Protein AF-A0A804U6W8-F1 (afdb_monomer_lite)

InterPro domains:
  IPR002610 Peptidase S54, RHOMBOID-like [PTHR22936] (1-126)
  IPR022764 Peptidase S54, rhomboid domain [PF01694] (1-117)
  IPR035952 Rhomboid-like superfamily [G3DSA:1.20.1540.10] (1-120)
  IPR035952 Rhomboid-like superfamily [SSF144091] (1-120)

pLDDT: mean 83.21, std 14.09, range [45.53, 97.56]

Organism: Zea mays (NCBI:txid4577)

Secondary structure (DSSP, 8-state):
-HHHHHHHHHHHHHH-HHHHHHHHHHHHHHHHHHHHHH--S------THHHHHHHHHHHHHHHHHTTTT-TTHHHHHHHHHHHHHHHHHHTTSTT--HHHHHHHHHHHHHHHHHH--------SSSS------PPP-

Foldseek 3Di:
DVVLVVLLVVVCVVQNPVLSVVLLVVQQVQLVVQLVVPVPDPQPDDDSLSSSLLSLLLVLLLLVLPVPPDPCSVCVNVVSVVVLVVVLVVQVDPSRRSSSNVRSNVSSNVSSNVRVNDPDCPDPPPPPDPPPDDDDD

Structure (mmCIF, N/CA/C/O backbone):
data_AF-A0A804U6W8-F1
#
_entry.id   AF-A0A804U6W8-F1
#
loop_
_atom_site.group_PDB
_atom_site.id
_atom_site.type_symbol
_atom_site.label_atom_id
_atom_site.label_alt_id
_atom_site.label_comp_id
_atom_site.label_asym_id
_atom_site.label_entity_id
_atom_site.label_seq_id
_atom_site.pdbx_PDB_ins_code
_atom_site.Cartn_x
_atom_site.Cartn_y
_atom_site.Cartn_z
_atom_site.occupancy
_atom_site.B_iso_or_equiv
_atom_site.auth_seq_id
_atom_site.auth_comp_id
_atom_site.auth_asym_id
_atom_site.auth_atom_id
_atom_site.pdbx_PDB_model_num
ATOM 1 N N . MET A 1 1 ? -0.483 -8.636 -4.858 1.00 63.53 1 MET A N 1
ATOM 2 C CA . MET A 1 1 ? -1.729 -8.459 -5.642 1.00 63.53 1 MET A CA 1
ATOM 3 C C . MET A 1 1 ? -2.935 -9.108 -4.970 1.00 63.53 1 MET A C 1
ATOM 5 O O . MET A 1 1 ? -3.893 -8.393 -4.729 1.00 63.53 1 MET A O 1
ATOM 9 N N . LEU A 1 2 ? -2.887 -10.388 -4.567 1.00 73.88 2 LEU A N 1
ATOM 10 C CA . LEU A 1 2 ? -3.975 -11.019 -3.788 1.00 73.88 2 LEU A CA 1
ATOM 11 C C . LEU A 1 2 ? -4.345 -10.239 -2.513 1.00 73.88 2 LEU A C 1
ATOM 13 O O . LEU A 1 2 ? -5.516 -9.986 -2.267 1.00 73.88 2 LEU A O 1
ATOM 17 N N . SER A 1 3 ? -3.352 -9.764 -1.754 1.00 72.38 3 SER A N 1
ATOM 18 C CA . SER A 1 3 ? -3.572 -8.908 -0.577 1.00 72.38 3 SER A CA 1
ATOM 19 C C . SER A 1 3 ? -4.372 -7.634 -0.882 1.00 72.38 3 SER A C 1
ATOM 21 O O . SER A 1 3 ? -5.186 -7.208 -0.070 1.00 72.38 3 SER A O 1
ATOM 23 N N . LEU A 1 4 ? -4.178 -7.047 -2.067 1.00 76.88 4 LEU A N 1
ATOM 24 C CA . LEU A 1 4 ? -4.858 -5.823 -2.495 1.00 76.88 4 LEU A CA 1
ATOM 25 C C . LEU A 1 4 ? -6.318 -6.087 -2.868 1.00 76.88 4 LEU A C 1
ATOM 27 O O . LEU A 1 4 ? -7.160 -5.227 -2.630 1.00 76.88 4 LEU A O 1
ATOM 31 N N . LEU A 1 5 ? -6.632 -7.286 -3.372 1.00 79.38 5 LEU A N 1
ATOM 32 C CA . LEU A 1 5 ? -8.016 -7.710 -3.588 1.00 79.38 5 LEU A CA 1
ATOM 33 C C . LEU A 1 5 ? -8.771 -7.812 -2.261 1.00 79.38 5 LEU A C 1
ATOM 35 O O . LEU A 1 5 ? -9.872 -7.286 -2.156 1.00 79.38 5 LEU A O 1
ATOM 39 N N . PHE A 1 6 ? -8.165 -8.400 -1.224 1.00 85.50 6 PHE A N 1
ATOM 40 C CA . PHE A 1 6 ? -8.788 -8.455 0.104 1.00 85.50 6 PHE A CA 1
ATOM 41 C C . PHE A 1 6 ? -9.032 -7.061 0.695 1.00 85.50 6 PHE A C 1
ATOM 43 O O . PHE A 1 6 ? -10.078 -6.825 1.297 1.00 85.50 6 PHE A O 1
ATOM 50 N N . ILE A 1 7 ? -8.100 -6.123 0.491 1.00 85.94 7 ILE A N 1
ATOM 51 C CA . ILE A 1 7 ? -8.276 -4.723 0.904 1.00 85.94 7 ILE A CA 1
ATOM 52 C C . ILE A 1 7 ? -9.435 -4.072 0.141 1.00 85.94 7 ILE A C 1
ATOM 54 O O . ILE A 1 7 ? -10.284 -3.438 0.763 1.00 85.94 7 ILE A O 1
ATOM 58 N N . GLY A 1 8 ? -9.501 -4.262 -1.179 1.00 87.56 8 GLY A N 1
ATOM 59 C CA . GLY A 1 8 ? -10.590 -3.748 -2.009 1.00 87.56 8 GLY A CA 1
ATOM 60 C C . GLY A 1 8 ? -11.956 -4.279 -1.579 1.00 87.56 8 GLY A C 1
ATOM 61 O O . GLY A 1 8 ? -12.856 -3.482 -1.337 1.00 87.56 8 GLY A O 1
ATOM 62 N N . ILE A 1 9 ? -12.082 -5.596 -1.381 1.00 88.12 9 ILE A N 1
ATOM 63 C CA . ILE A 1 9 ? -13.323 -6.238 -0.912 1.00 88.12 9 ILE A CA 1
ATOM 64 C C . ILE A 1 9 ? -13.733 -5.684 0.457 1.00 88.12 9 ILE A C 1
ATOM 66 O O . ILE A 1 9 ? -14.895 -5.339 0.661 1.00 88.12 9 ILE A O 1
ATOM 70 N N . ARG A 1 10 ? -12.783 -5.542 1.390 1.00 89.31 10 ARG A N 1
ATOM 71 C CA . ARG A 1 10 ? -13.058 -4.977 2.719 1.00 89.31 10 ARG A CA 1
ATOM 72 C C . ARG A 1 10 ? -13.564 -3.538 2.629 1.00 89.31 10 ARG A C 1
ATOM 74 O O . ARG A 1 10 ? -14.521 -3.184 3.313 1.00 89.31 10 ARG A O 1
ATOM 81 N N . LEU A 1 11 ? -12.920 -2.702 1.817 1.00 89.62 11 LEU A N 1
ATOM 82 C CA . LEU A 1 11 ? -13.351 -1.321 1.606 1.00 89.62 11 LEU A CA 1
ATOM 83 C C . LEU A 1 11 ? -14.737 -1.273 0.946 1.00 89.62 11 LEU A C 1
ATOM 85 O O . LEU A 1 11 ? -15.576 -0.465 1.342 1.00 89.62 11 LEU A O 1
ATOM 89 N N . GLU A 1 12 ? -15.003 -2.153 -0.018 1.00 92.19 12 GLU A N 1
ATOM 90 C CA . GLU A 1 12 ? -16.285 -2.226 -0.721 1.00 92.19 12 GLU A CA 1
ATOM 91 C C . GLU A 1 12 ? -17.426 -2.602 0.225 1.00 92.19 12 GLU A C 1
ATOM 93 O O . GLU A 1 12 ? -18.446 -1.916 0.250 1.00 92.19 12 GLU A O 1
ATOM 98 N N . GLN A 1 13 ? -17.225 -3.613 1.071 1.00 89.38 13 GLN A N 1
ATOM 99 C CA . GLN A 1 13 ? -18.194 -4.012 2.096 1.00 89.38 13 GLN A CA 1
ATOM 100 C C . GLN A 1 13 ? -18.493 -2.879 3.088 1.00 89.38 13 GLN A C 1
ATOM 102 O O . GLN A 1 13 ? -19.607 -2.767 3.591 1.00 89.38 13 GLN A O 1
ATOM 107 N N . GLN A 1 14 ? -17.508 -2.023 3.369 1.00 88.44 14 GLN A N 1
ATOM 108 C CA . GLN A 1 14 ? -17.630 -0.963 4.367 1.00 88.44 14 GLN A CA 1
ATOM 109 C C . GLN A 1 14 ? -18.202 0.357 3.838 1.00 88.44 14 GLN A C 1
ATOM 111 O O . GLN A 1 14 ? -18.804 1.104 4.612 1.00 88.44 14 GLN A O 1
ATOM 116 N N . PHE A 1 15 ? -17.973 0.682 2.566 1.00 90.06 15 PHE A N 1
ATOM 117 C CA . PHE A 1 15 ? -18.307 1.993 1.992 1.00 90.06 15 PHE A CA 1
ATOM 118 C C . PHE A 1 15 ? -19.175 1.917 0.732 1.00 90.06 15 PHE A C 1
ATOM 120 O O . PHE A 1 15 ? -19.646 2.951 0.254 1.00 90.06 15 PHE A O 1
ATOM 127 N N . GLY A 1 16 ? -19.415 0.714 0.216 1.00 91.94 16 GLY A N 1
ATOM 128 C CA . GLY A 1 16 ? -20.188 0.457 -0.990 1.00 91.94 16 GLY A CA 1
ATOM 129 C C . GLY A 1 16 ? -19.356 0.525 -2.272 1.00 91.94 16 GLY A C 1
ATOM 130 O O . GLY A 1 16 ? -18.400 1.299 -2.398 1.00 91.94 16 GLY A O 1
ATOM 131 N N . PHE A 1 17 ? -19.782 -0.259 -3.264 1.00 92.75 17 PHE A N 1
ATOM 132 C CA . PHE A 1 17 ? -19.093 -0.414 -4.548 1.00 92.75 17 PHE A CA 1
ATOM 133 C C . PHE A 1 17 ? -18.929 0.900 -5.321 1.00 92.75 17 PHE A C 1
ATOM 135 O O . PHE A 1 17 ? -17.922 1.086 -5.992 1.00 92.75 17 PHE A O 1
ATOM 142 N N . VAL A 1 18 ? -19.872 1.845 -5.207 1.00 94.25 18 VAL A N 1
ATOM 143 C CA . VAL A 1 18 ? -19.809 3.122 -5.942 1.00 94.25 18 VAL A CA 1
ATOM 144 C C . VAL A 1 18 ? -18.608 3.953 -5.498 1.00 94.25 18 VAL A C 1
ATOM 146 O O . VAL A 1 18 ? -17.856 4.455 -6.331 1.00 94.25 18 VAL A O 1
ATOM 149 N N . ARG A 1 19 ? -18.399 4.083 -4.181 1.00 94.50 19 ARG A N 1
ATOM 150 C CA . ARG A 1 19 ? -17.303 4.892 -3.627 1.00 94.50 19 ARG A CA 1
ATOM 151 C C . ARG A 1 19 ? -15.958 4.249 -3.922 1.00 94.50 19 ARG A C 1
ATOM 153 O O . ARG A 1 19 ? -15.039 4.932 -4.361 1.00 94.50 19 ARG A O 1
ATOM 160 N N . ILE A 1 20 ? -15.861 2.936 -3.731 1.00 94.75 20 ILE A N 1
ATOM 161 C CA . ILE A 1 20 ? -14.616 2.201 -3.968 1.00 94.75 20 ILE A CA 1
ATOM 162 C C . ILE A 1 20 ? -14.294 2.110 -5.457 1.00 94.75 20 ILE A C 1
ATOM 164 O O . ILE A 1 20 ? -13.144 2.315 -5.835 1.00 94.75 20 ILE A O 1
ATOM 168 N N . GLY A 1 21 ? -15.298 1.915 -6.312 1.00 94.69 21 GLY A N 1
ATOM 169 C CA . GLY A 1 21 ? -15.151 1.976 -7.763 1.00 94.69 21 GLY A CA 1
ATOM 170 C C . GLY A 1 21 ? -14.673 3.350 -8.236 1.00 94.69 21 GLY A C 1
ATOM 171 O O . GLY A 1 21 ? -13.746 3.428 -9.040 1.00 94.69 21 GLY A O 1
ATOM 172 N N . ALA A 1 22 ? -15.227 4.437 -7.687 1.00 96.12 22 ALA A N 1
ATOM 173 C CA . ALA A 1 22 ? -14.770 5.792 -7.991 1.00 96.12 22 ALA A CA 1
ATOM 174 C C . ALA A 1 22 ? -13.314 6.023 -7.555 1.00 96.12 22 ALA A C 1
ATOM 176 O O . ALA A 1 22 ? -12.519 6.522 -8.351 1.00 96.12 22 ALA A O 1
ATOM 177 N N . ILE A 1 23 ? -12.943 5.613 -6.334 1.00 96.44 23 ILE A N 1
ATOM 178 C CA . ILE A 1 23 ? -11.553 5.683 -5.854 1.00 96.44 23 ILE A CA 1
ATOM 179 C C . ILE A 1 23 ? -10.637 4.890 -6.785 1.00 96.44 23 ILE A C 1
ATOM 181 O O . ILE A 1 23 ? -9.629 5.419 -7.237 1.00 96.44 23 ILE A O 1
ATOM 185 N N . TYR A 1 24 ? -11.000 3.654 -7.123 1.00 95.56 24 TYR A N 1
ATOM 186 C CA . TYR A 1 24 ? -10.202 2.789 -7.985 1.00 95.56 24 TYR A CA 1
ATOM 187 C C . TYR A 1 24 ? -9.947 3.425 -9.359 1.00 95.56 24 TYR A C 1
ATOM 189 O O . TYR A 1 24 ? -8.796 3.546 -9.784 1.00 95.56 24 TYR A O 1
ATOM 197 N N . LEU A 1 25 ? -11.002 3.884 -10.038 1.00 95.81 25 LEU A N 1
ATOM 198 C CA . LEU A 1 25 ? -10.894 4.474 -11.374 1.00 95.81 25 LEU A CA 1
ATOM 199 C C . LEU A 1 25 ? -10.097 5.782 -11.362 1.00 95.81 25 LEU A C 1
ATOM 201 O O . LEU A 1 25 ? -9.192 5.961 -12.179 1.00 95.81 25 LEU A O 1
ATOM 205 N N . LEU A 1 26 ? -10.395 6.679 -10.420 1.00 97.12 26 LEU A N 1
ATOM 206 C CA . LEU A 1 26 ? -9.719 7.972 -10.327 1.00 97.12 26 LEU A CA 1
ATOM 207 C C . LEU A 1 26 ? -8.262 7.828 -9.888 1.00 97.12 26 LEU A C 1
ATOM 209 O O . LEU A 1 26 ? -7.409 8.547 -10.399 1.00 97.12 26 LEU A O 1
ATOM 213 N N . SER A 1 27 ? -7.947 6.884 -9.004 1.00 96.69 27 SER A N 1
ATOM 214 C CA . SER A 1 27 ? -6.562 6.559 -8.666 1.00 96.69 27 SER A CA 1
ATOM 215 C C . SER A 1 27 ? -5.805 5.951 -9.838 1.00 96.69 27 SER A C 1
ATOM 217 O O . SER A 1 27 ? -4.647 6.300 -10.049 1.00 96.69 27 SER A O 1
ATOM 219 N N . GLY A 1 28 ? -6.440 5.085 -10.633 1.00 94.75 28 GLY A N 1
ATOM 220 C CA . GLY A 1 28 ? -5.851 4.602 -11.883 1.00 94.75 28 GLY A CA 1
ATOM 221 C C . GLY A 1 28 ? -5.496 5.762 -12.811 1.00 94.75 28 GLY A C 1
ATOM 222 O O . GLY A 1 28 ? -4.355 5.868 -13.256 1.00 94.75 28 GLY A O 1
ATOM 223 N N . PHE A 1 29 ? -6.440 6.685 -13.008 1.00 95.06 29 PHE A N 1
ATOM 224 C CA . PHE A 1 29 ? -6.232 7.890 -13.807 1.00 95.06 29 PHE A CA 1
ATOM 225 C C . PHE A 1 29 ? -5.121 8.792 -13.248 1.00 95.06 29 PHE A C 1
ATOM 227 O O . PHE A 1 29 ? -4.215 9.171 -13.985 1.00 95.06 29 PHE A O 1
ATOM 234 N N . GLY A 1 30 ? -5.137 9.095 -11.948 1.00 95.00 30 GLY A N 1
ATOM 235 C CA . GLY A 1 30 ? -4.108 9.907 -11.291 1.00 95.00 30 GLY A CA 1
ATOM 236 C C . GLY A 1 30 ? -2.712 9.285 -11.370 1.00 95.00 30 GLY A C 1
ATOM 237 O O . GLY A 1 30 ? -1.732 9.988 -11.616 1.00 95.00 30 GLY A O 1
ATOM 238 N N . GLY A 1 31 ? -2.626 7.956 -11.262 1.00 93.62 31 GLY A N 1
ATOM 239 C CA . GLY A 1 31 ? -1.407 7.195 -11.526 1.00 93.62 31 GLY A CA 1
ATOM 240 C C . GLY A 1 31 ? -0.925 7.352 -12.967 1.00 93.62 31 GLY A C 1
ATOM 241 O O . GLY A 1 31 ? 0.232 7.704 -13.184 1.00 93.62 31 GLY A O 1
ATOM 242 N N . SER A 1 32 ? -1.805 7.163 -13.953 1.00 92.38 32 SER A N 1
ATOM 243 C CA . SER A 1 32 ? -1.467 7.343 -15.372 1.00 92.38 32 SER A CA 1
ATOM 244 C C . SER A 1 32 ? -1.030 8.770 -15.705 1.00 92.38 32 SER A C 1
ATOM 246 O O . SER A 1 32 ? -0.101 8.951 -16.486 1.00 92.38 32 SER A O 1
ATOM 248 N N . VAL A 1 33 ? -1.647 9.785 -15.094 1.00 92.75 33 VAL A N 1
ATOM 249 C CA . VAL A 1 33 ? -1.231 11.185 -15.259 1.00 92.75 33 VAL A CA 1
ATOM 250 C C . VAL A 1 33 ? 0.169 11.399 -14.686 1.00 92.75 33 VAL A C 1
ATOM 252 O O . VAL A 1 33 ? 1.022 11.952 -15.378 1.00 92.75 33 VAL A O 1
ATOM 255 N N . LEU A 1 34 ? 0.444 10.937 -13.459 1.00 92.12 34 LEU A N 1
ATOM 256 C CA . LEU A 1 34 ? 1.776 11.098 -12.866 1.00 92.12 34 LEU A CA 1
ATOM 257 C C . LEU A 1 34 ? 2.841 10.341 -13.672 1.00 92.12 34 LEU A C 1
ATOM 259 O O . LEU A 1 34 ? 3.910 10.877 -13.947 1.00 92.12 34 LEU A O 1
ATOM 263 N N . SER A 1 35 ? 2.516 9.132 -14.118 1.00 90.25 35 SER A N 1
ATOM 264 C CA . SER A 1 35 ? 3.337 8.349 -15.036 1.00 90.25 35 SER A CA 1
ATOM 265 C C . SER A 1 35 ? 3.684 9.124 -16.309 1.00 90.25 35 SER A C 1
ATOM 267 O O . SER A 1 35 ? 4.861 9.322 -16.604 1.00 90.25 35 SER A O 1
ATOM 269 N N . ALA A 1 36 ? 2.680 9.656 -17.012 1.00 88.19 36 ALA A N 1
ATOM 270 C CA . ALA A 1 36 ? 2.870 10.394 -18.260 1.00 88.19 36 ALA A CA 1
ATOM 271 C C . ALA A 1 36 ? 3.692 11.684 -18.092 1.00 88.19 36 ALA A C 1
ATOM 273 O O . ALA A 1 36 ? 4.386 12.097 -19.020 1.00 88.19 36 ALA A O 1
ATOM 274 N N . LEU A 1 37 ? 3.634 12.322 -16.920 1.00 89.12 37 LEU A N 1
ATOM 275 C CA . LEU A 1 37 ? 4.398 13.540 -16.639 1.00 89.12 37 LEU A CA 1
ATOM 276 C C . LEU A 1 37 ? 5.888 13.269 -16.380 1.00 89.12 37 LEU A C 1
ATOM 278 O O . LEU A 1 37 ? 6.725 14.110 -16.715 1.00 89.12 37 LEU A O 1
ATOM 282 N N . PHE A 1 38 ? 6.228 12.125 -15.779 1.00 86.69 38 PHE A N 1
ATOM 283 C CA . PHE A 1 38 ? 7.590 11.837 -15.314 1.00 86.69 38 PHE A CA 1
ATOM 284 C C . PHE A 1 38 ? 8.332 10.776 -16.139 1.00 86.69 38 PHE A C 1
ATOM 286 O O . PHE A 1 38 ? 9.565 10.822 -16.219 1.00 86.69 38 PHE A O 1
ATOM 293 N N . LEU A 1 39 ? 7.630 9.855 -16.804 1.00 80.38 39 LEU A N 1
ATOM 294 C CA . LEU A 1 39 ? 8.243 8.899 -17.726 1.00 80.38 39 LEU A CA 1
ATOM 295 C C . LEU A 1 39 ? 8.605 9.596 -19.041 1.00 80.38 39 LEU A C 1
ATOM 297 O O . LEU A 1 39 ? 7.827 9.668 -19.986 1.00 80.38 39 LEU A O 1
ATOM 301 N N . ARG A 1 40 ? 9.835 10.110 -19.110 1.00 66.81 40 ARG A N 1
ATOM 302 C CA . ARG A 1 40 ? 10.314 10.931 -20.233 1.00 66.81 40 ARG A CA 1
ATOM 303 C C . ARG A 1 40 ? 10.665 10.148 -21.517 1.00 66.81 40 ARG A C 1
ATOM 305 O O . ARG A 1 40 ? 10.942 10.780 -22.525 1.00 66.81 40 ARG A O 1
ATOM 312 N N . ASN A 1 41 ? 10.633 8.811 -21.532 1.00 60.94 41 ASN A N 1
ATOM 313 C CA . ASN A 1 41 ? 11.150 8.009 -22.657 1.00 60.94 41 ASN A CA 1
ATOM 314 C C . ASN A 1 41 ? 10.293 6.767 -22.967 1.00 60.94 41 ASN A C 1
ATOM 316 O O . ASN A 1 41 ? 10.580 5.732 -22.393 1.00 60.94 41 ASN A O 1
ATOM 320 N N . ASN A 1 42 ? 9.303 6.822 -23.871 1.00 59.66 42 ASN A N 1
ATOM 321 C CA . ASN A 1 42 ? 8.641 5.672 -24.546 1.00 59.66 42 ASN A CA 1
ATOM 322 C C . ASN A 1 42 ? 8.266 4.413 -23.718 1.00 59.66 42 ASN A C 1
ATOM 324 O O . ASN A 1 42 ? 7.958 3.368 -24.292 1.00 59.66 42 ASN A O 1
ATOM 328 N N . TYR A 1 43 ? 8.248 4.482 -22.388 1.00 64.56 43 TYR A N 1
ATOM 329 C CA . TYR A 1 43 ? 7.811 3.393 -21.532 1.00 64.56 43 TYR A CA 1
ATOM 330 C C . TYR A 1 43 ? 6.291 3.416 -21.502 1.00 64.56 43 TYR A C 1
ATOM 332 O O . TYR A 1 43 ? 5.671 4.339 -20.978 1.00 64.56 43 TYR A O 1
ATOM 340 N N . ILE A 1 44 ? 5.693 2.389 -22.095 1.00 66.44 44 ILE A N 1
ATOM 341 C CA . ILE A 1 44 ? 4.259 2.153 -22.006 1.00 66.44 44 ILE A CA 1
ATOM 342 C C . ILE A 1 44 ? 3.977 1.694 -20.576 1.00 66.44 44 ILE A C 1
ATOM 344 O O . ILE A 1 44 ? 4.233 0.545 -20.219 1.00 66.44 44 ILE A O 1
ATOM 348 N N . SER A 1 45 ? 3.469 2.606 -19.753 1.00 68.06 45 SER A N 1
ATOM 349 C CA . SER A 1 45 ? 2.924 2.258 -18.448 1.00 68.06 45 SER A CA 1
ATOM 350 C C . SER A 1 45 ? 1.461 1.878 -18.601 1.00 68.06 45 SER A C 1
ATOM 352 O O . SER A 1 45 ? 0.595 2.718 -18.848 1.00 68.06 45 SER A O 1
ATOM 354 N N . VAL A 1 46 ? 1.189 0.582 -18.493 1.00 70.38 46 VAL A N 1
ATOM 355 C CA . VAL A 1 46 ? -0.164 0.031 -18.485 1.00 70.38 46 VAL A CA 1
ATOM 356 C C . VAL A 1 46 ? -0.251 -0.938 -17.322 1.00 70.38 46 VAL A C 1
ATOM 358 O O . VAL A 1 46 ? 0.536 -1.876 -17.214 1.00 70.38 46 VAL A O 1
ATOM 361 N N . GLY A 1 47 ? -1.222 -0.726 -16.441 1.00 78.62 47 GLY A N 1
ATOM 362 C CA . GLY A 1 47 ? -1.451 -1.655 -15.350 1.00 78.62 47 GLY A CA 1
ATOM 363 C C . GLY A 1 47 ? -2.532 -1.205 -14.384 1.00 78.62 47 GLY A C 1
ATOM 364 O O . GLY A 1 47 ? -2.661 -0.032 -14.048 1.00 78.62 47 GLY A O 1
ATOM 365 N N . ALA A 1 48 ? -3.260 -2.185 -13.856 1.00 84.88 48 ALA A N 1
ATOM 366 C CA . ALA A 1 48 ? -4.218 -1.998 -12.769 1.00 84.88 48 ALA A CA 1
ATOM 367 C C . ALA A 1 48 ? -3.547 -1.614 -11.432 1.00 84.88 48 ALA A C 1
ATOM 369 O O . ALA A 1 48 ? -4.225 -1.247 -10.473 1.00 84.88 48 ALA A O 1
ATOM 370 N N . SER A 1 49 ? -2.217 -1.708 -11.336 1.00 89.19 49 SER A N 1
ATOM 371 C CA . SER A 1 49 ? -1.487 -1.505 -10.085 1.00 89.19 49 SER A CA 1
ATOM 372 C C . SER A 1 49 ? -1.610 -0.084 -9.542 1.00 89.19 49 SER A C 1
ATOM 374 O O . SER A 1 49 ? -1.728 0.062 -8.332 1.00 89.19 49 SER A O 1
ATOM 376 N N . GLY A 1 50 ? -1.651 0.951 -10.391 1.00 90.94 50 GLY A N 1
ATOM 377 C CA . GLY A 1 50 ? -1.849 2.333 -9.927 1.00 90.94 50 GLY A CA 1
ATOM 378 C C . GLY A 1 50 ? -3.170 2.496 -9.166 1.00 90.94 50 GLY A C 1
ATOM 379 O O . GLY A 1 50 ? -3.202 3.024 -8.056 1.00 90.94 50 GLY A O 1
ATOM 380 N N . ALA A 1 51 ? -4.248 1.920 -9.700 1.00 93.31 51 ALA A N 1
ATOM 381 C CA . ALA A 1 51 ? -5.552 1.900 -9.044 1.00 93.31 51 ALA A CA 1
ATOM 382 C C . ALA A 1 51 ? -5.534 1.120 -7.715 1.00 93.31 51 ALA A C 1
ATOM 384 O O . ALA A 1 51 ? -6.084 1.580 -6.714 1.00 93.31 51 ALA A O 1
ATOM 385 N N . LEU A 1 52 ? -4.839 -0.024 -7.661 1.00 93.00 52 LEU A N 1
ATOM 386 C CA . LEU A 1 52 ? -4.687 -0.804 -6.425 1.00 93.00 52 LEU A CA 1
ATOM 387 C C . LEU A 1 52 ? -3.871 -0.063 -5.351 1.00 93.00 52 LEU A C 1
ATOM 389 O O . LEU A 1 52 ? -4.204 -0.132 -4.168 1.00 93.00 52 LEU A O 1
ATOM 393 N N . PHE A 1 53 ? -2.834 0.675 -5.749 1.00 93.81 53 PHE A N 1
ATOM 394 C CA . PHE A 1 53 ? -2.110 1.579 -4.851 1.00 93.81 53 PHE A CA 1
ATOM 395 C C . PHE A 1 53 ? -3.002 2.713 -4.343 1.00 93.81 53 PHE A C 1
ATOM 397 O O . PHE A 1 53 ? -2.892 3.110 -3.185 1.00 93.81 53 PHE A O 1
ATOM 404 N N . GLY A 1 54 ? -3.942 3.177 -5.163 1.00 95.44 54 GLY A N 1
ATOM 405 C CA . GLY A 1 54 ? -5.002 4.074 -4.721 1.00 95.44 54 GLY A CA 1
ATOM 406 C C . GLY A 1 54 ? -5.864 3.513 -3.604 1.00 95.44 54 GLY A C 1
ATOM 407 O O . GLY A 1 54 ? -6.116 4.205 -2.620 1.00 95.44 54 GLY A O 1
ATOM 408 N N . LEU A 1 55 ? -6.245 2.238 -3.692 1.00 95.25 55 LEU A N 1
ATOM 409 C CA . LEU A 1 55 ? -6.979 1.583 -2.609 1.00 95.25 55 LEU A CA 1
ATOM 410 C C . LEU A 1 55 ? -6.154 1.527 -1.313 1.00 95.25 55 LEU A C 1
ATOM 412 O O . LEU A 1 55 ? -6.700 1.820 -0.250 1.00 95.25 55 LEU A O 1
ATOM 416 N N . LEU A 1 56 ? -4.842 1.260 -1.389 1.00 94.44 56 LEU A N 1
ATOM 417 C CA . LEU A 1 56 ? -3.943 1.364 -0.225 1.00 94.44 56 LEU A CA 1
ATOM 418 C C . LEU A 1 56 ? -3.908 2.777 0.364 1.00 94.44 56 LEU A C 1
ATOM 420 O O . LEU A 1 56 ? -3.989 2.930 1.582 1.00 94.44 56 LEU A O 1
ATOM 424 N N . GLY A 1 57 ? -3.808 3.800 -0.489 1.00 95.75 57 GLY A N 1
ATOM 425 C CA . GLY A 1 57 ? -3.861 5.199 -0.068 1.00 95.75 57 GLY A CA 1
ATOM 426 C C . GLY A 1 57 ? -5.167 5.512 0.651 1.00 95.75 57 GLY A C 1
ATOM 427 O O . GLY A 1 57 ? -5.152 6.049 1.755 1.00 95.75 57 GLY A O 1
ATOM 428 N N . SER A 1 58 ? -6.296 5.090 0.083 1.00 95.31 58 SER A N 1
ATOM 429 C CA . SER A 1 58 ? -7.610 5.311 0.687 1.00 95.31 58 SER A CA 1
ATOM 430 C C . SER A 1 58 ? -7.779 4.585 2.027 1.00 95.31 58 SER A C 1
ATOM 432 O O . SER A 1 58 ? -8.340 5.153 2.960 1.00 95.31 58 SER A O 1
ATOM 434 N N . MET A 1 59 ? -7.222 3.375 2.163 1.00 92.75 59 MET A N 1
ATOM 435 C CA . MET A 1 59 ? -7.187 2.637 3.426 1.00 92.75 59 MET A CA 1
ATOM 436 C C . MET A 1 59 ? -6.335 3.354 4.478 1.00 92.75 59 MET A C 1
ATOM 438 O O . MET A 1 59 ? -6.708 3.372 5.650 1.00 92.75 59 MET A O 1
ATOM 442 N N . LEU A 1 60 ? -5.213 3.964 4.082 1.00 93.81 60 LEU A N 1
ATOM 443 C CA . LEU A 1 60 ? -4.411 4.763 5.005 1.00 93.81 60 LEU A CA 1
ATOM 444 C C . LEU A 1 60 ? -5.206 5.979 5.492 1.00 93.81 60 LEU A C 1
ATOM 446 O O . LEU A 1 60 ? -5.236 6.230 6.693 1.00 93.81 60 LEU A O 1
ATOM 450 N N . SER A 1 61 ? -5.906 6.684 4.603 1.00 93.88 61 SER A N 1
ATOM 451 C CA . SER A 1 61 ? -6.776 7.802 4.991 1.00 93.88 61 SER A CA 1
ATOM 452 C C . SER A 1 61 ? -7.909 7.359 5.912 1.00 93.88 61 SER A C 1
ATOM 454 O O . SER A 1 61 ? -8.149 8.002 6.928 1.00 93.88 61 SER A O 1
ATOM 456 N N . GLU A 1 62 ? -8.556 6.226 5.625 1.00 91.69 62 GLU A N 1
ATOM 457 C CA . GLU A 1 62 ? -9.593 5.638 6.484 1.00 91.69 62 GLU A CA 1
ATOM 458 C C . GLU A 1 62 ? -9.076 5.366 7.896 1.00 91.69 62 GLU A C 1
ATOM 460 O O . GLU A 1 62 ? -9.736 5.711 8.874 1.00 91.69 62 GLU A O 1
ATOM 465 N N . LEU A 1 63 ? -7.876 4.797 7.998 1.00 90.12 63 LEU A N 1
ATOM 466 C CA . LEU A 1 63 ? -7.230 4.481 9.264 1.00 90.12 63 LEU A CA 1
ATOM 467 C C . LEU A 1 63 ? -6.850 5.746 10.047 1.00 90.12 63 LEU A C 1
ATOM 469 O O . LEU A 1 63 ? -6.991 5.776 11.270 1.00 90.12 63 LEU A O 1
ATOM 473 N N . LEU A 1 64 ? -6.415 6.800 9.349 1.00 90.81 64 LEU A N 1
ATOM 474 C CA . LEU A 1 64 ? -6.135 8.107 9.950 1.00 90.81 64 LEU A CA 1
ATOM 475 C C . LEU A 1 64 ? -7.413 8.800 10.444 1.00 90.81 64 LEU A C 1
ATOM 477 O O . LEU A 1 64 ? -7.400 9.413 11.508 1.00 90.81 64 LEU A O 1
ATOM 481 N N . MET A 1 65 ? -8.523 8.679 9.712 1.00 88.38 65 MET A N 1
ATOM 482 C CA . MET A 1 65 ? -9.806 9.290 10.080 1.00 88.38 65 MET A CA 1
ATOM 483 C C . MET A 1 65 ? -10.532 8.527 11.190 1.00 88.38 65 MET A C 1
ATOM 485 O O . MET A 1 65 ? -11.116 9.137 12.081 1.00 88.38 65 MET A O 1
ATOM 489 N N . ASN A 1 66 ? -10.483 7.194 11.162 1.00 82.94 66 ASN A N 1
ATOM 490 C CA . ASN A 1 66 ? -11.170 6.309 12.108 1.00 82.94 66 ASN A CA 1
ATOM 491 C C . ASN A 1 66 ? -10.224 5.762 13.183 1.00 82.94 66 ASN A C 1
ATOM 493 O O . ASN A 1 66 ? -10.391 4.646 13.684 1.00 82.94 66 ASN A O 1
ATOM 497 N N . TRP A 1 67 ? -9.236 6.573 13.563 1.00 77.25 67 TRP A N 1
ATOM 498 C CA . TRP A 1 67 ? -8.166 6.231 14.501 1.00 77.25 67 TRP A CA 1
ATOM 499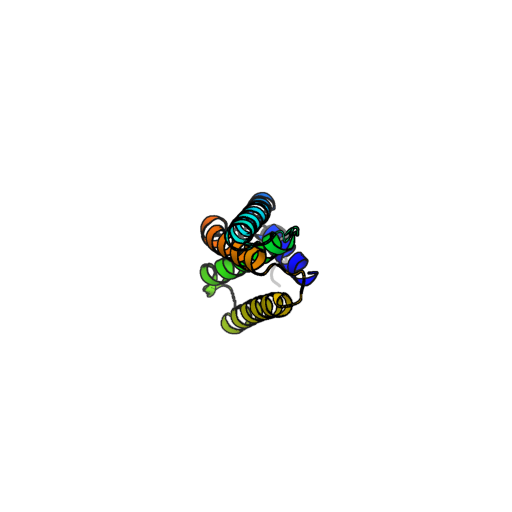 C C . TRP A 1 67 ? -8.664 5.599 15.808 1.00 77.25 67 TRP A C 1
ATOM 501 O O . TRP A 1 67 ? -7.990 4.765 16.417 1.00 77.25 67 TRP A O 1
ATOM 511 N N . THR A 1 68 ? -9.854 5.979 16.270 1.00 76.25 68 THR A N 1
ATOM 512 C CA . THR A 1 68 ? -10.438 5.521 17.536 1.00 76.25 68 THR A CA 1
ATOM 513 C C . THR A 1 68 ? -10.922 4.071 17.498 1.00 76.25 68 THR A C 1
ATOM 515 O O . THR A 1 68 ? -10.863 3.418 18.537 1.00 76.25 68 THR A O 1
ATOM 518 N N . ILE A 1 69 ? -11.301 3.539 16.330 1.00 75.94 69 ILE A N 1
ATOM 519 C CA . ILE A 1 69 ? -11.926 2.210 16.182 1.00 75.94 69 ILE A CA 1
ATOM 520 C C . ILE A 1 69 ? -10.909 1.067 16.341 1.00 75.94 69 ILE A C 1
ATOM 522 O O . ILE A 1 69 ? -11.238 -0.012 16.827 1.00 75.94 69 ILE A O 1
ATOM 526 N N . TYR A 1 70 ? -9.653 1.291 15.959 1.00 74.19 70 TYR A N 1
ATOM 527 C CA . TYR A 1 70 ? -8.632 0.244 15.956 1.00 74.19 70 TYR A CA 1
ATOM 528 C C . TYR A 1 70 ? -7.984 0.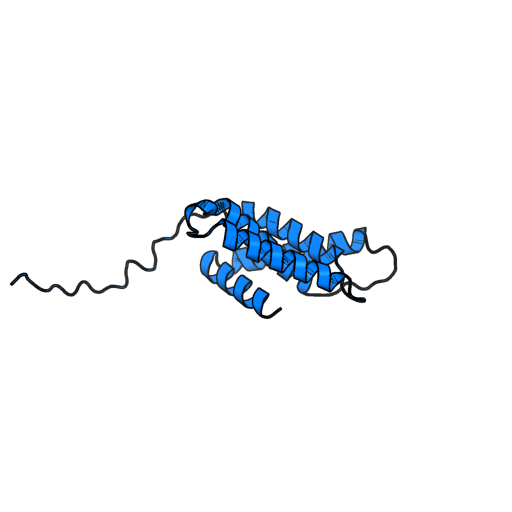075 17.340 1.00 74.19 70 TYR A C 1
ATOM 530 O O . TYR A 1 70 ? -7.519 1.048 17.941 1.00 74.19 70 TYR A O 1
ATOM 538 N N . SER A 1 71 ? -7.912 -1.163 17.840 1.00 74.19 71 SER A N 1
ATOM 539 C CA . SER A 1 71 ? -7.281 -1.495 19.129 1.00 74.19 71 SER A CA 1
ATOM 540 C C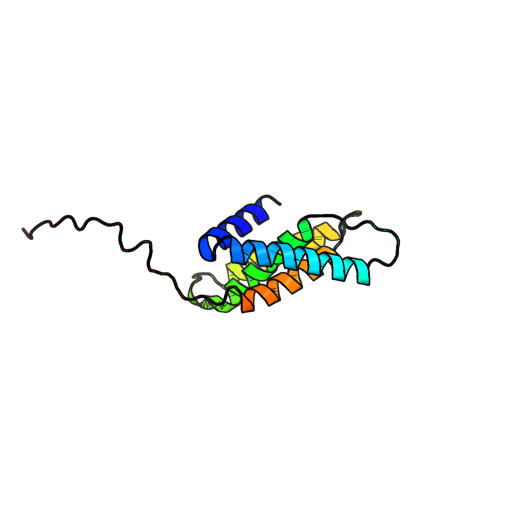 . SER A 1 71 ? -5.757 -1.342 19.079 1.00 74.19 71 SER A C 1
ATOM 542 O O . SER A 1 71 ? -5.172 -0.706 19.951 1.00 74.19 71 SER A O 1
ATOM 544 N N . ASN A 1 72 ? -5.116 -1.838 18.013 1.00 82.69 72 ASN A N 1
ATOM 545 C CA . ASN A 1 72 ? -3.676 -1.703 17.778 1.00 82.69 72 ASN A CA 1
ATOM 546 C C . ASN A 1 72 ? -3.376 -0.837 16.542 1.00 82.69 72 ASN A C 1
ATOM 548 O O . ASN A 1 72 ? -2.979 -1.306 15.474 1.00 82.69 72 ASN A O 1
ATOM 552 N N . LYS A 1 73 ? -3.605 0.462 16.720 1.00 82.94 73 LYS A N 1
ATOM 553 C CA . LYS A 1 73 ? -3.523 1.519 15.698 1.00 82.94 73 LYS A CA 1
ATOM 554 C C . LYS A 1 73 ? -2.138 1.586 15.057 1.00 82.94 73 LYS A C 1
ATOM 556 O O . LYS A 1 73 ? -2.006 1.582 13.836 1.00 82.94 73 LYS A O 1
ATOM 561 N N . ALA A 1 74 ? -1.107 1.598 15.904 1.00 85.56 74 ALA A N 1
ATOM 562 C CA . ALA A 1 74 ? 0.279 1.686 15.474 1.00 85.56 74 ALA A CA 1
ATOM 563 C C . ALA A 1 74 ? 0.669 0.463 14.641 1.00 85.56 74 ALA A C 1
ATOM 565 O O . ALA A 1 74 ? 1.216 0.630 13.557 1.00 85.56 74 ALA A O 1
ATOM 566 N N . ALA A 1 75 ? 0.314 -0.751 15.077 1.00 88.81 75 ALA A N 1
ATOM 567 C CA . ALA A 1 75 ? 0.600 -1.951 14.295 1.00 88.81 75 ALA A CA 1
ATOM 568 C C . ALA A 1 75 ? -0.122 -1.947 12.942 1.00 88.81 75 ALA A C 1
ATOM 570 O O . ALA A 1 75 ? 0.486 -2.321 11.942 1.00 88.81 75 ALA A O 1
ATOM 571 N N . ALA A 1 76 ? -1.379 -1.492 12.881 1.00 87.94 76 ALA A N 1
ATOM 572 C CA . ALA A 1 76 ? -2.125 -1.405 11.626 1.00 87.94 76 ALA A CA 1
ATOM 573 C C . ALA A 1 76 ? -1.459 -0.441 10.629 1.00 87.94 76 ALA A C 1
ATOM 575 O O . ALA A 1 76 ? -1.250 -0.804 9.472 1.00 87.94 76 ALA A O 1
ATOM 576 N N . ILE A 1 77 ? -1.059 0.750 11.086 1.00 90.81 77 ILE A N 1
ATOM 577 C CA . ILE A 1 77 ? -0.372 1.742 10.245 1.00 90.81 77 ILE A CA 1
ATOM 578 C C . ILE A 1 77 ? 1.005 1.254 9.836 1.00 90.81 77 ILE A C 1
ATOM 580 O O . ILE A 1 77 ? 1.337 1.325 8.660 1.00 90.81 77 ILE A O 1
ATOM 584 N N . ILE A 1 78 ? 1.793 0.732 10.774 1.00 91.62 78 ILE A N 1
ATOM 585 C CA . ILE A 1 78 ? 3.132 0.211 10.484 1.00 91.62 78 ILE A CA 1
ATOM 586 C C . ILE A 1 78 ? 3.037 -0.926 9.468 1.00 91.62 78 ILE A C 1
ATOM 588 O O . ILE A 1 78 ? 3.800 -0.942 8.511 1.00 91.62 78 ILE A O 1
ATOM 592 N N . THR A 1 79 ? 2.066 -1.829 9.619 1.00 90.38 79 THR A N 1
ATOM 593 C CA . THR A 1 79 ? 1.838 -2.923 8.666 1.00 90.38 79 THR A CA 1
ATOM 594 C C . THR A 1 79 ? 1.450 -2.381 7.293 1.00 90.38 79 THR A C 1
ATOM 596 O O . THR A 1 79 ? 1.998 -2.821 6.286 1.00 90.38 79 THR A O 1
ATOM 599 N N . LEU A 1 80 ? 0.540 -1.405 7.230 1.00 91.25 80 LEU A N 1
ATOM 600 C CA . LEU A 1 80 ? 0.113 -0.811 5.965 1.00 91.25 80 LEU A CA 1
ATOM 601 C C . LEU A 1 80 ? 1.263 -0.069 5.270 1.00 91.25 80 LEU A C 1
ATOM 603 O O . LEU A 1 80 ? 1.499 -0.286 4.084 1.00 91.25 80 LEU A O 1
ATOM 607 N N . LEU A 1 81 ? 2.017 0.746 6.009 1.00 93.00 81 LEU A N 1
ATOM 608 C CA . LEU A 1 81 ? 3.202 1.443 5.507 1.00 93.00 81 LEU A CA 1
ATOM 609 C C . LEU A 1 81 ? 4.288 0.462 5.068 1.00 93.00 81 LEU A C 1
ATOM 611 O O . LEU A 1 81 ? 4.905 0.677 4.030 1.00 93.00 81 LEU A O 1
ATOM 615 N N . PHE A 1 82 ? 4.483 -0.635 5.799 1.00 93.12 82 PHE A N 1
ATOM 616 C CA . PHE A 1 82 ? 5.399 -1.701 5.409 1.00 93.12 82 PHE A CA 1
ATOM 617 C C . PHE A 1 82 ? 4.968 -2.354 4.091 1.00 93.12 82 PHE A C 1
ATOM 619 O O . PHE A 1 82 ? 5.794 -2.526 3.200 1.00 93.12 82 PHE A O 1
ATOM 626 N N . ILE A 1 83 ? 3.675 -2.651 3.919 1.00 90.81 83 ILE A N 1
ATOM 627 C CA . ILE A 1 83 ? 3.133 -3.181 2.658 1.00 90.81 83 ILE A CA 1
ATOM 628 C C . ILE A 1 83 ? 3.354 -2.183 1.516 1.00 90.81 83 ILE A C 1
ATOM 630 O O . ILE A 1 83 ? 3.805 -2.586 0.444 1.00 90.81 83 ILE A O 1
ATOM 634 N N . ILE A 1 84 ? 3.063 -0.896 1.725 1.00 91.56 84 ILE A N 1
ATOM 635 C CA . ILE A 1 84 ? 3.267 0.154 0.715 1.00 91.56 84 ILE A CA 1
ATOM 636 C C . ILE A 1 84 ? 4.749 0.236 0.332 1.00 91.56 84 ILE A C 1
ATOM 638 O O . ILE A 1 84 ? 5.078 0.161 -0.851 1.00 91.56 84 ILE A O 1
ATOM 642 N N . ALA A 1 85 ? 5.642 0.320 1.321 1.00 92.56 85 ALA A N 1
ATOM 643 C CA . ALA A 1 85 ? 7.082 0.404 1.111 1.00 92.56 85 ALA A CA 1
ATOM 644 C C . ALA A 1 85 ? 7.629 -0.834 0.391 1.00 92.56 85 ALA A C 1
ATOM 64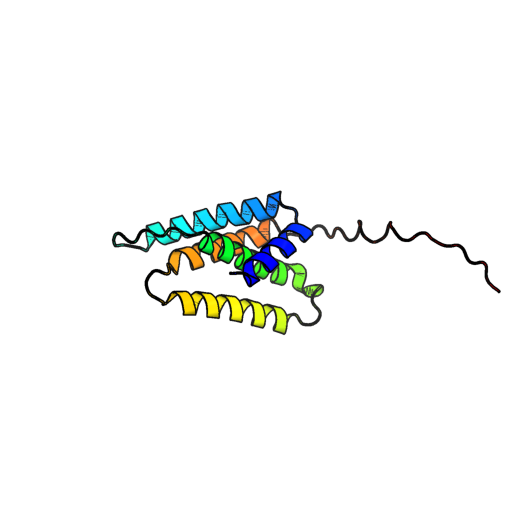6 O O . ALA A 1 85 ? 8.412 -0.695 -0.542 1.00 92.56 85 ALA A O 1
ATOM 647 N N . LEU A 1 86 ? 7.174 -2.035 0.762 1.00 91.25 86 LEU A N 1
ATOM 648 C CA . LEU A 1 86 ? 7.552 -3.278 0.094 1.00 91.25 86 LEU A CA 1
ATOM 649 C C . LEU A 1 86 ? 7.112 -3.277 -1.377 1.00 91.25 86 LEU A C 1
ATOM 651 O O . LEU A 1 86 ? 7.904 -3.631 -2.245 1.00 91.25 86 LEU A O 1
ATOM 655 N N . ASN A 1 87 ? 5.879 -2.856 -1.683 1.00 89.44 87 ASN A N 1
ATOM 656 C CA . ASN A 1 87 ? 5.411 -2.810 -3.072 1.00 89.44 87 ASN A CA 1
ATOM 657 C C . ASN A 1 87 ? 6.157 -1.739 -3.892 1.00 89.44 87 ASN A C 1
ATOM 659 O O . ASN A 1 87 ? 6.476 -2.000 -5.049 1.00 89.44 87 ASN A O 1
ATOM 663 N N . LEU A 1 88 ? 6.493 -0.584 -3.305 1.00 89.38 88 LEU A N 1
ATOM 664 C CA . LEU A 1 88 ? 7.330 0.431 -3.965 1.00 89.38 88 LEU A CA 1
ATOM 665 C C . LEU A 1 88 ? 8.778 -0.044 -4.161 1.00 89.38 88 LEU A C 1
ATOM 667 O O . LEU A 1 88 ? 9.377 0.226 -5.198 1.00 89.38 88 LEU A O 1
ATOM 671 N N . ALA A 1 89 ? 9.336 -0.791 -3.203 1.00 89.06 89 ALA A N 1
ATOM 672 C CA . ALA A 1 89 ? 10.663 -1.393 -3.328 1.00 89.06 89 ALA A CA 1
ATOM 673 C C . ALA A 1 89 ? 10.696 -2.454 -4.438 1.00 89.06 89 ALA A C 1
ATOM 675 O O . ALA A 1 89 ? 11.631 -2.484 -5.235 1.00 89.06 89 ALA A O 1
ATOM 676 N N . ILE A 1 90 ? 9.645 -3.276 -4.546 1.00 84.56 90 ILE A N 1
ATOM 677 C CA . ILE A 1 90 ? 9.451 -4.195 -5.680 1.00 84.56 90 ILE A CA 1
ATOM 678 C C . ILE A 1 90 ? 9.361 -3.410 -6.993 1.00 84.56 90 ILE A C 1
ATOM 680 O O . ILE A 1 90 ? 9.822 -3.890 -8.023 1.00 84.56 90 ILE A O 1
ATOM 684 N N . GLY A 1 91 ? 8.829 -2.190 -6.974 1.00 80.38 91 GLY A N 1
ATOM 685 C CA . GLY A 1 91 ? 8.758 -1.351 -8.162 1.00 80.38 91 GLY A CA 1
ATOM 686 C C . GLY A 1 91 ? 10.080 -0.741 -8.634 1.00 80.38 91 GLY A C 1
ATOM 687 O O . GLY A 1 91 ? 10.118 -0.080 -9.664 1.00 80.38 91 GLY A O 1
ATOM 688 N N . ILE A 1 92 ? 11.190 -1.006 -7.939 1.00 78.50 92 ILE A N 1
ATOM 689 C CA . ILE A 1 92 ? 12.548 -0.759 -8.458 1.00 78.50 92 ILE A CA 1
ATOM 690 C C . ILE A 1 92 ? 12.914 -1.793 -9.544 1.00 78.50 92 ILE A C 1
ATOM 692 O O . ILE A 1 92 ? 13.843 -1.578 -10.325 1.00 78.50 92 ILE A O 1
ATOM 696 N N . LEU A 1 93 ? 12.184 -2.913 -9.625 1.00 81.31 93 LEU A N 1
ATOM 697 C CA . LEU A 1 93 ? 12.370 -3.905 -10.679 1.00 81.31 93 LEU A CA 1
ATOM 698 C C . LEU A 1 93 ? 12.067 -3.310 -12.065 1.00 81.31 93 LEU A C 1
ATOM 700 O O . LEU A 1 93 ? 11.142 -2.507 -12.217 1.00 81.31 93 LEU A O 1
ATOM 704 N N . PRO A 1 94 ? 12.806 -3.733 -13.107 1.00 75.56 94 PRO A N 1
ATOM 705 C CA . PRO A 1 94 ? 12.551 -3.275 -14.465 1.00 75.56 94 PRO A CA 1
ATOM 706 C C . PRO A 1 94 ? 11.120 -3.631 -14.888 1.00 75.56 94 PRO A C 1
ATOM 708 O O . PRO A 1 94 ? 10.627 -4.711 -14.564 1.00 75.56 94 PRO A O 1
ATOM 711 N N . HIS A 1 95 ? 10.495 -2.746 -15.672 1.00 76.56 95 HIS A N 1
ATOM 712 C CA . HIS A 1 95 ? 9.097 -2.812 -16.141 1.00 76.56 95 HIS A CA 1
ATOM 713 C C . HIS A 1 95 ? 8.023 -2.453 -15.104 1.00 76.56 95 HIS A C 1
ATOM 715 O O . HIS A 1 95 ? 6.837 -2.516 -15.428 1.00 76.56 95 HIS A O 1
ATOM 721 N N . VAL A 1 96 ? 8.398 -2.043 -13.888 1.00 80.25 96 VAL A N 1
ATOM 722 C CA . VAL A 1 96 ? 7.438 -1.507 -12.918 1.00 80.25 96 VAL A CA 1
ATOM 723 C C . VAL A 1 96 ? 7.472 0.014 -12.931 1.00 80.25 96 VAL A C 1
ATOM 725 O O . VAL A 1 96 ? 8.523 0.638 -12.821 1.00 80.25 96 VAL A O 1
ATOM 728 N N . ASP A 1 97 ? 6.297 0.620 -13.064 1.00 85.31 97 ASP A N 1
ATOM 729 C CA . ASP A 1 97 ? 6.160 2.068 -13.042 1.00 85.31 97 ASP A CA 1
ATOM 730 C C . ASP A 1 97 ? 5.826 2.586 -11.637 1.00 85.31 97 ASP A C 1
ATOM 732 O O . ASP A 1 97 ? 4.665 2.640 -11.215 1.00 85.31 97 ASP A O 1
ATOM 736 N N . ASN A 1 98 ? 6.869 3.028 -10.935 1.00 89.00 98 ASN A N 1
ATOM 737 C CA . ASN A 1 98 ? 6.739 3.665 -9.629 1.00 89.00 98 ASN A CA 1
ATOM 738 C C . ASN A 1 98 ? 5.978 4.995 -9.673 1.00 89.00 98 ASN A C 1
ATOM 740 O O . ASN A 1 98 ? 5.309 5.330 -8.696 1.00 89.00 98 ASN A O 1
ATOM 744 N N . PHE A 1 99 ? 6.028 5.750 -10.774 1.00 90.88 99 PHE A N 1
ATOM 745 C CA . PHE A 1 99 ? 5.264 6.994 -10.880 1.00 90.88 99 PHE A CA 1
ATOM 746 C C . PHE A 1 99 ? 3.765 6.700 -10.934 1.00 90.88 99 PHE A C 1
ATOM 748 O O . PHE A 1 99 ? 2.993 7.363 -10.242 1.00 90.88 99 PHE A O 1
ATOM 755 N N . ALA A 1 100 ? 3.344 5.648 -11.644 1.00 92.31 100 ALA A N 1
ATOM 756 C CA . ALA A 1 100 ? 1.951 5.202 -11.599 1.00 92.31 100 ALA A CA 1
ATOM 757 C C . ALA A 1 100 ? 1.508 4.780 -10.190 1.00 92.31 100 ALA A C 1
ATOM 759 O O . ALA A 1 100 ? 0.390 5.095 -9.774 1.00 92.31 100 ALA A O 1
ATOM 760 N N . HIS A 1 101 ? 2.367 4.088 -9.434 1.00 93.25 101 HIS A N 1
ATOM 761 C CA . HIS A 1 101 ? 2.057 3.669 -8.060 1.00 93.25 101 HIS A CA 1
ATOM 762 C C . HIS A 1 101 ? 1.948 4.858 -7.106 1.00 93.25 101 HIS A C 1
ATOM 764 O O . HIS A 1 101 ? 0.976 4.948 -6.357 1.00 93.25 101 HIS A O 1
ATOM 770 N N . ILE A 1 102 ? 2.900 5.792 -7.165 1.00 93.69 102 ILE A N 1
ATOM 771 C CA . ILE A 1 102 ? 2.911 7.001 -6.331 1.00 93.69 102 ILE A CA 1
ATOM 772 C C . ILE A 1 102 ? 1.706 7.887 -6.655 1.00 93.69 102 ILE A C 1
ATOM 774 O O . ILE A 1 102 ? 1.018 8.339 -5.740 1.00 93.69 102 ILE A O 1
ATOM 778 N N . GLY A 1 103 ? 1.420 8.104 -7.941 1.00 95.06 103 GLY A N 1
ATOM 779 C CA . GLY A 1 103 ? 0.286 8.918 -8.376 1.00 95.06 103 GLY A CA 1
ATOM 780 C C . GLY A 1 103 ? -1.036 8.304 -7.946 1.00 95.06 103 GLY A C 1
ATOM 781 O O . GLY A 1 103 ? -1.861 8.981 -7.337 1.00 95.06 103 GLY A O 1
ATOM 782 N N . GLY A 1 104 ? -1.194 6.996 -8.156 1.00 96.25 104 GLY A N 1
ATOM 783 C CA . GLY A 1 104 ? -2.386 6.280 -7.725 1.00 96.25 104 GLY A CA 1
ATOM 784 C C . GLY A 1 104 ? -2.586 6.328 -6.215 1.00 96.25 104 GLY A C 1
ATOM 785 O O . GLY A 1 104 ? -3.681 6.670 -5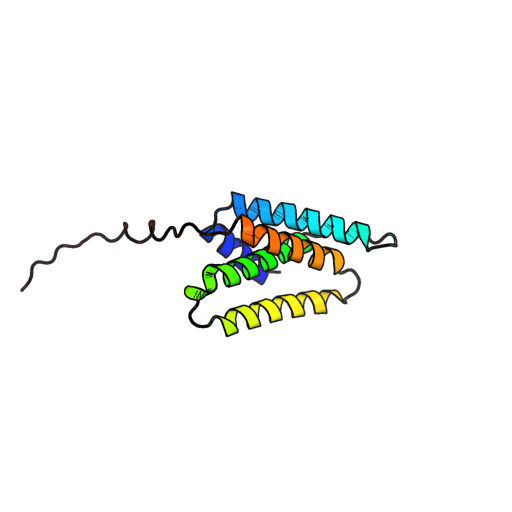.762 1.00 96.25 104 GLY A O 1
ATOM 786 N N . PHE A 1 105 ? -1.523 6.077 -5.442 1.00 96.50 105 PHE A N 1
ATOM 787 C CA . PHE A 1 105 ? -1.529 6.176 -3.983 1.00 96.50 105 PHE A CA 1
ATOM 788 C C . PHE A 1 105 ? -1.924 7.571 -3.500 1.00 96.50 105 PHE A C 1
ATOM 790 O O . PHE A 1 105 ? -2.831 7.688 -2.679 1.00 96.50 105 PHE A O 1
ATOM 797 N N . ALA A 1 106 ? -1.294 8.624 -4.026 1.00 97.31 106 ALA A N 1
ATOM 798 C CA . ALA A 1 106 ? -1.579 10.001 -3.636 1.00 97.31 106 ALA A CA 1
ATOM 799 C C . ALA A 1 106 ? -3.033 10.383 -3.945 1.00 97.31 106 ALA A C 1
ATOM 801 O O . ALA A 1 106 ? -3.733 10.913 -3.081 1.00 97.31 106 ALA A O 1
ATOM 802 N N . THR A 1 107 ? -3.524 10.050 -5.141 1.00 97.56 107 THR A N 1
ATOM 803 C CA . THR A 1 107 ? -4.924 10.285 -5.511 1.00 97.56 107 THR A CA 1
ATOM 804 C C . THR A 1 107 ? -5.879 9.524 -4.595 1.00 97.56 107 THR A C 1
ATOM 806 O O . THR A 1 107 ? -6.835 10.107 -4.090 1.00 97.56 107 THR A O 1
ATOM 809 N N . GLY A 1 108 ? -5.608 8.247 -4.327 1.00 97.31 108 GLY A N 1
ATOM 810 C CA . GLY A 1 108 ? -6.462 7.428 -3.468 1.00 97.31 108 GLY A CA 1
ATOM 811 C C . GLY A 1 108 ? -6.451 7.875 -2.009 1.00 97.31 108 GLY A C 1
ATOM 812 O O . GLY A 1 108 ? -7.493 7.876 -1.361 1.00 97.31 108 GLY A O 1
ATOM 813 N N . PHE A 1 109 ? -5.302 8.328 -1.509 1.00 97.19 109 PHE A N 1
ATOM 814 C CA . PHE A 1 109 ? -5.156 8.923 -0.183 1.00 97.19 109 PHE A CA 1
ATOM 815 C C . PHE A 1 109 ? -6.010 10.191 -0.045 1.00 97.19 109 PHE A C 1
ATOM 817 O O . PHE A 1 109 ? -6.812 10.311 0.883 1.00 97.19 109 PHE A O 1
ATOM 824 N N . LEU A 1 110 ? -5.930 11.109 -1.009 1.00 97.31 110 LEU A N 1
ATOM 825 C CA . LEU A 1 110 ? -6.749 12.324 -0.994 1.00 97.31 110 LEU A CA 1
ATOM 826 C C . LEU A 1 110 ? -8.247 12.013 -1.125 1.00 97.31 110 LEU A C 1
ATOM 828 O O . LEU A 1 110 ? -9.052 12.522 -0.347 1.00 97.31 110 LEU A O 1
ATOM 832 N N . LEU A 1 111 ? -8.626 11.130 -2.053 1.00 96.69 111 LEU A N 1
ATOM 833 C CA . LEU A 1 111 ? -10.018 10.702 -2.215 1.00 96.69 111 LEU A CA 1
ATOM 834 C C . LEU A 1 111 ? -10.546 9.963 -0.986 1.00 96.69 111 LEU A C 1
ATOM 836 O O . LEU A 1 111 ? -11.723 10.100 -0.666 1.00 96.69 111 LEU A O 1
ATOM 840 N N . GLY A 1 112 ? -9.692 9.226 -0.276 1.00 95.31 112 GLY A N 1
ATOM 841 C CA . GLY A 1 112 ? -10.034 8.567 0.978 1.00 95.31 112 GLY A CA 1
ATOM 842 C C . GLY A 1 112 ? -10.570 9.552 2.017 1.00 95.31 112 GLY A C 1
ATOM 843 O O . GLY A 1 112 ? -11.616 9.297 2.606 1.00 95.31 112 GLY A O 1
ATOM 844 N N . PHE A 1 113 ? -9.939 10.721 2.166 1.00 93.94 113 PHE A N 1
ATOM 845 C CA . PHE A 1 113 ? -10.426 11.759 3.084 1.00 93.94 113 PHE A CA 1
ATOM 846 C C . PHE A 1 113 ? -11.792 12.331 2.706 1.00 93.94 113 PHE A C 1
ATOM 848 O O . PHE A 1 113 ? -12.555 12.731 3.584 1.00 93.94 113 PHE A O 1
ATOM 855 N N . VAL A 1 114 ? -12.109 12.362 1.412 1.00 94.06 114 VAL A N 1
ATOM 856 C CA . VAL A 1 114 ? -13.364 12.929 0.902 1.00 94.06 114 VAL A CA 1
ATOM 857 C C . VAL A 1 114 ? -14.492 11.896 0.922 1.00 94.06 114 VAL A C 1
ATOM 859 O O . VAL A 1 114 ? -15.591 12.178 1.388 1.00 94.06 114 VAL A O 1
ATOM 862 N N . LEU A 1 115 ? -14.233 10.689 0.417 1.00 92.94 115 LEU A N 1
ATOM 863 C CA . LEU A 1 115 ? -15.253 9.669 0.162 1.00 92.94 115 LEU A CA 1
ATOM 864 C C . LEU A 1 115 ? -15.432 8.682 1.323 1.00 92.94 115 LEU A C 1
ATOM 866 O O . LEU A 1 115 ? -16.485 8.046 1.416 1.00 92.94 115 LEU A O 1
ATOM 870 N N . LEU A 1 116 ? -14.437 8.546 2.207 1.00 90.62 116 LEU A N 1
ATOM 871 C CA . LEU A 1 116 ? -14.467 7.618 3.348 1.00 90.62 116 LEU A CA 1
ATOM 872 C C . LEU A 1 116 ? -14.681 8.326 4.698 1.00 90.62 116 LEU A C 1
ATOM 874 O O . LEU A 1 116 ? -14.550 7.701 5.752 1.00 90.62 116 LEU A O 1
ATOM 878 N N . ALA A 1 117 ? -15.087 9.602 4.681 1.00 79.75 117 ALA A N 1
ATOM 879 C CA . ALA A 1 117 ? -15.605 10.312 5.850 1.00 79.75 117 ALA A CA 1
ATOM 880 C C . ALA A 1 117 ? -16.916 9.658 6.316 1.00 79.75 117 ALA A C 1
ATOM 882 O O . ALA A 1 117 ? -17.995 9.936 5.796 1.00 79.75 117 ALA A O 1
ATOM 883 N N . ARG A 1 118 ? -16.811 8.700 7.245 1.00 69.06 118 ARG A N 1
ATOM 884 C CA . ARG A 1 118 ? -17.926 7.881 7.750 1.00 69.06 118 ARG A CA 1
ATOM 885 C C . ARG A 1 118 ? -19.096 8.745 8.245 1.00 69.06 118 ARG A C 1
ATOM 887 O O . ARG A 1 118 ? -18.904 9.548 9.154 1.00 69.06 118 ARG A O 1
ATOM 894 N N . PRO A 1 119 ? -20.338 8.413 7.864 1.00 52.78 119 PRO A N 1
ATOM 895 C CA . PRO A 1 119 ? -21.402 8.203 8.825 1.00 52.78 119 PRO A CA 1
ATOM 896 C C . PRO A 1 119 ? -21.333 6.743 9.289 1.00 52.78 119 PRO A C 1
ATOM 898 O O . PRO A 1 119 ? -21.297 5.804 8.493 1.00 52.78 119 PRO A O 1
ATOM 901 N N . GLN A 1 120 ? -21.248 6.553 10.595 1.00 52.59 120 GLN A N 1
ATOM 902 C CA . GLN A 1 120 ? -21.159 5.262 11.263 1.00 52.59 120 GLN A CA 1
ATOM 903 C C . GLN A 1 120 ? -22.474 4.484 11.064 1.00 52.59 120 GLN A C 1
ATOM 905 O O . GLN A 1 120 ? -23.398 4.626 11.860 1.00 52.59 120 GLN A O 1
ATOM 910 N N . PHE A 1 121 ? -22.603 3.651 10.027 1.0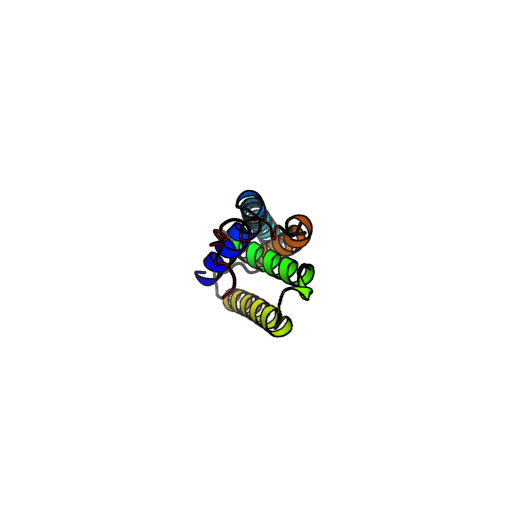0 48.16 121 PHE A N 1
ATOM 911 C CA . PHE A 1 121 ? -23.721 2.700 9.964 1.00 48.16 121 PHE A CA 1
ATOM 912 C C . PHE A 1 121 ? -23.407 1.464 10.806 1.00 48.16 121 PHE A C 1
ATOM 914 O O . PHE A 1 121 ? -23.131 0.381 10.308 1.00 48.16 121 PHE A O 1
ATOM 921 N N . SER A 1 122 ? -23.508 1.662 12.118 1.00 45.53 122 SER A N 1
ATOM 922 C CA . SER A 1 122 ? -23.647 0.632 13.151 1.00 45.53 122 SER A CA 1
ATOM 923 C C . SER A 1 122 ? -25.052 -0.020 13.155 1.00 45.53 122 SER A C 1
ATOM 925 O O . SER A 1 122 ? -25.479 -0.542 14.180 1.00 45.53 122 SER A O 1
ATOM 927 N N . TRP A 1 123 ? -25.812 0.035 12.051 1.00 46.59 123 TRP A N 1
ATOM 928 C CA . TRP A 1 123 ? -27.277 -0.143 12.066 1.00 46.59 123 TRP A CA 1
ATOM 929 C C . TRP A 1 123 ? -27.838 -1.313 11.239 1.00 46.59 123 TRP A C 1
ATOM 931 O O . TRP A 1 123 ? -29.053 -1.431 11.157 1.00 46.59 123 TRP A O 1
ATOM 941 N N . MET A 1 124 ? -27.015 -2.200 10.658 1.00 45.88 124 MET A N 1
ATOM 942 C CA . MET A 1 124 ? -27.534 -3.397 9.955 1.00 45.88 124 MET A CA 1
ATOM 943 C C . MET A 1 124 ? -27.201 -4.747 10.604 1.00 45.88 124 MET A C 1
ATOM 945 O O . MET A 1 124 ? -27.700 -5.758 10.136 1.00 45.88 124 MET A O 1
ATOM 949 N N . GLU A 1 125 ? -26.459 -4.788 11.715 1.00 50.66 125 GLU A N 1
ATOM 950 C CA . GLU A 1 125 ? -26.144 -6.058 12.405 1.00 50.66 125 GLU A CA 1
ATOM 951 C C . GLU A 1 125 ? -26.783 -6.174 13.804 1.00 50.66 125 GLU A C 1
ATOM 953 O O . GLU A 1 125 ? -26.634 -7.178 14.490 1.00 50.66 125 GLU A O 1
ATOM 958 N N . SER A 1 126 ? -27.567 -5.173 14.225 1.00 52.72 126 SER A N 1
ATOM 959 C CA . SER A 1 126 ? -28.302 -5.172 15.501 1.00 52.72 126 SER A CA 1
ATOM 960 C C . SER A 1 126 ? -29.804 -5.473 15.371 1.00 52.72 126 SER A C 1
ATOM 962 O O . SER A 1 126 ? -30.539 -5.298 16.342 1.00 52.72 126 SER A O 1
ATOM 964 N N . HIS A 1 127 ? -30.290 -5.917 14.204 1.00 51.97 127 HIS A N 1
ATOM 965 C CA . HIS A 1 127 ? -31.721 -6.202 13.972 1.00 51.97 127 HIS A CA 1
ATOM 966 C C . HIS A 1 127 ? -32.052 -7.631 13.511 1.00 51.97 127 HIS A C 1
ATOM 968 O O . HIS A 1 127 ? -33.216 -7.916 13.250 1.00 51.97 127 HIS A O 1
ATOM 974 N N . GLU A 1 128 ? -31.084 -8.556 13.500 1.00 52.75 128 GLU A N 1
ATOM 975 C CA . GLU A 1 128 ? -31.335 -9.973 13.164 1.00 52.75 128 GLU A CA 1
ATOM 976 C C . GLU A 1 128 ? -31.172 -10.953 14.342 1.00 52.75 128 GLU A C 1
ATOM 978 O O . GLU A 1 128 ? -31.079 -12.161 14.140 1.00 52.75 128 GLU A O 1
ATOM 983 N N . LEU A 1 129 ? -31.198 -10.477 15.593 1.00 53.28 129 LEU A N 1
ATOM 984 C CA . LEU A 1 129 ? -31.360 -11.360 16.754 1.00 53.28 129 LEU A CA 1
ATOM 985 C C . LEU A 1 129 ? -32.851 -11.489 17.099 1.00 53.28 129 LEU A C 1
ATOM 987 O O . LEU A 1 129 ? -33.451 -10.512 17.553 1.00 53.28 129 LEU A O 1
ATOM 991 N N . PRO A 1 130 ? -33.475 -12.675 16.958 1.00 56.56 130 PRO A N 1
ATOM 992 C CA . PRO A 1 130 ? -34.767 -12.920 17.571 1.00 56.56 130 PRO A CA 1
ATOM 993 C C . PRO A 1 130 ? -34.586 -12.841 19.088 1.00 56.56 130 PRO A C 1
ATOM 995 O O . PRO A 1 130 ? -33.853 -13.635 19.679 1.00 56.56 130 PRO A O 1
ATOM 998 N N . HIS A 1 131 ? -35.267 -11.897 19.735 1.00 60.75 131 HIS A N 1
ATOM 999 C CA . HIS A 1 131 ? -35.460 -11.926 21.179 1.00 60.75 131 HIS A CA 1
ATOM 1000 C C . HIS A 1 131 ? -36.278 -13.176 21.533 1.00 60.75 131 HIS A C 1
ATOM 1002 O O . HIS A 1 131 ? -37.508 -13.156 21.542 1.00 60.75 131 HIS A O 1
ATOM 1008 N N . THR A 1 132 ? -35.610 -14.296 21.810 1.00 61.75 132 THR A N 1
ATOM 1009 C CA . THR A 1 132 ? -36.261 -15.433 22.460 1.00 61.75 132 THR A CA 1
ATOM 1010 C C . THR A 1 132 ? -36.504 -15.050 23.915 1.00 61.75 132 THR A C 1
ATOM 1012 O O . THR A 1 132 ? -35.604 -15.123 24.751 1.00 61.75 132 THR A O 1
ATOM 1015 N N . ASN A 1 133 ? -37.726 -14.600 24.198 1.00 57.62 133 ASN A N 1
ATOM 1016 C CA . ASN A 1 133 ? -38.259 -14.405 25.541 1.00 57.62 133 ASN A CA 1
ATOM 1017 C C . ASN A 1 133 ? -38.145 -15.716 26.337 1.00 57.62 133 ASN A C 1
ATOM 1019 O O . ASN A 1 133 ? -38.945 -16.630 26.135 1.00 57.62 133 ASN A O 1
ATOM 1023 N N . GLN A 1 134 ? -37.182 -15.811 27.254 1.00 62.16 134 GLN A N 1
ATOM 1024 C CA . GLN A 1 134 ? -37.257 -16.765 28.359 1.00 62.16 134 GLN A CA 1
ATOM 1025 C C . GLN A 1 134 ? -37.672 -16.012 29.633 1.00 62.16 134 GLN A C 1
ATOM 1027 O O . GLN A 1 134 ? -37.003 -15.043 29.995 1.00 62.16 134 GLN A O 1
ATOM 1032 N N . PRO A 1 135 ? -38.775 -16.408 30.298 1.00 69.31 135 PRO A N 1
ATOM 1033 C CA . PRO A 1 135 ? -39.186 -15.810 31.564 1.00 69.31 135 PRO A CA 1
ATOM 1034 C C . PRO A 1 135 ? -38.201 -16.183 32.690 1.00 69.31 135 PRO A C 1
ATOM 1036 O O . PRO A 1 135 ? -37.590 -17.255 32.630 1.00 69.31 135 PRO A O 1
ATOM 1039 N N . PRO A 1 136 ? -38.032 -15.326 33.714 1.00 69.88 136 PRO A N 1
ATOM 1040 C CA . PRO A 1 136 ? -37.166 -15.626 34.850 1.00 69.88 136 PRO A CA 1
ATOM 1041 C C . PRO A 1 136 ? -37.674 -16.858 35.617 1.00 69.88 136 PRO A C 1
ATOM 1043 O O . PRO A 1 136 ? -38.882 -17.042 35.775 1.00 69.88 136 PRO A O 1
ATOM 1046 N N . LYS A 1 137 ? -36.729 -17.695 36.060 1.00 66.69 137 LYS A N 1
ATOM 1047 C CA . LYS A 1 137 ? -36.951 -18.748 37.062 1.00 66.69 137 LYS A CA 1
ATOM 1048 C C . LYS A 1 137 ? -37.048 -18.154 38.460 1.00 66.69 137 LYS A C 1
ATOM 1050 O O . LYS A 1 137 ? -36.392 -17.112 38.685 1.00 66.69 137 LYS A O 1
#

Sequence (137 aa):
MLSLLFIGIRLEQQFGFVRIGAIYLLSGFGGSVLSALFLRNNYISVGASGALFGLLGSMLSELLMNWTIYSNKAAAIITLLFIIALNLAIGILPHVDNFAHIGGFATGFLLGFVLLARPQFSWMESHELPHTNQPPK

Radius of gyration: 18.75 Å; chains: 1; bounding box: 52×32×62 Å